Protein AF-A0A6B3IC01-F1 (afdb_monomer_lite)

Secondary structure (DSSP, 8-state):
------------SSHHHHHHHHHHHHHHHHHHHHHHT---EEEE---GGG--S--EEEE---TT-S-------

Radius of gyration: 14.09 Å; chains: 1; bounding box: 31×36×33 Å

Sequence (73 aa):
REFQMKDSYSFDTTDEGLAHSYALHRAAYIKIFERLGLDHRIVSAVSGAMGGSASEEFLAPAAAGEDTFADCP

pLDDT: mean 91.59, std 9.5, range [60.12, 98.38]

Foldseek 3Di:
DDDDDDDDDDDDPDPVRVVVVVVVVVVVVVVVCVVVVFDWDWAWDDCPPVDDDGDIDIDGDDPPDPDDDDDDD

Structure (mmCIF, N/CA/C/O backbone):
data_AF-A0A6B3IC01-F1
#
_entry.id   AF-A0A6B3IC01-F1
#
loop_
_atom_site.group_PDB
_atom_site.id
_atom_site.type_symbol
_atom_site.label_atom_id
_atom_site.label_alt_id
_atom_site.label_comp_id
_atom_site.label_asym_id
_atom_site.label_entity_id
_atom_site.label_seq_id
_atom_site.pdbx_PDB_ins_code
_atom_site.Cartn_x
_atom_site.Cartn_y
_atom_site.Cartn_z
_atom_site.occupancy
_atom_site.B_iso_or_equiv
_atom_site.auth_seq_id
_atom_site.auth_comp_id
_atom_site.auth_asym_id
_atom_site.auth_atom_id
_atom_site.pdbx_PDB_model_num
ATOM 1 N N . ARG A 1 1 ? 8.353 20.954 -3.342 1.00 78.50 1 ARG A N 1
ATOM 2 C CA . ARG A 1 1 ? 8.080 19.744 -4.155 1.00 78.50 1 ARG A CA 1
ATOM 3 C C 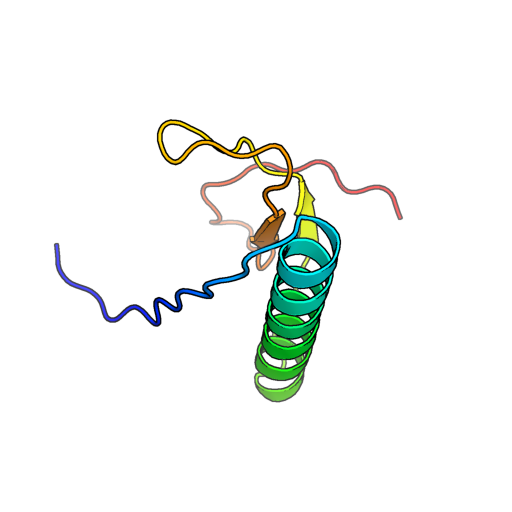. ARG A 1 1 ? 6.589 19.475 -4.028 1.00 78.50 1 ARG A C 1
ATOM 5 O O . ARG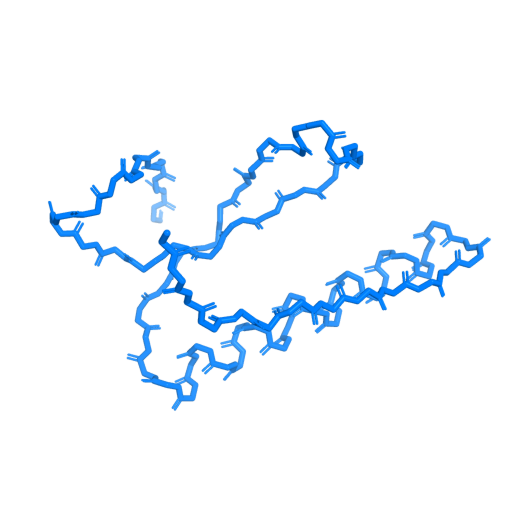 A 1 1 ? 6.091 19.635 -2.923 1.00 78.50 1 ARG A O 1
ATOM 12 N N . GLU A 1 2 ? 5.903 19.152 -5.117 1.00 94.88 2 GLU A N 1
ATOM 13 C CA . GLU A 1 2 ? 4.445 18.986 -5.162 1.00 94.88 2 GLU A CA 1
ATOM 14 C C . GLU A 1 2 ? 4.119 17.723 -5.959 1.00 94.88 2 GLU A C 1
ATOM 16 O O . GLU A 1 2 ? 4.767 17.461 -6.973 1.00 94.88 2 GLU A O 1
ATOM 21 N N . PHE A 1 3 ? 3.166 16.929 -5.476 1.00 96.50 3 PHE A N 1
ATOM 22 C CA . PHE A 1 3 ? 2.670 15.729 -6.142 1.00 96.50 3 PHE A CA 1
ATOM 23 C C . PHE A 1 3 ? 1.257 15.400 -5.645 1.00 96.50 3 PHE A C 1
ATOM 25 O O . PHE A 1 3 ? 0.858 15.830 -4.562 1.00 96.50 3 PHE A O 1
ATOM 32 N N . GLN A 1 4 ? 0.497 14.645 -6.439 1.00 96.75 4 GLN A N 1
ATOM 33 C CA . GLN A 1 4 ? -0.834 14.175 -6.056 1.00 96.75 4 GLN A CA 1
ATOM 34 C C . GLN A 1 4 ? -0.725 12.896 -5.227 1.00 96.75 4 GLN A C 1
ATOM 36 O O . GLN A 1 4 ? 0.011 11.979 -5.588 1.00 96.75 4 GLN A O 1
ATOM 41 N N . MET A 1 5 ? -1.490 12.819 -4.141 1.00 97.00 5 MET A N 1
ATOM 42 C CA . MET A 1 5 ? -1.557 11.647 -3.274 1.00 97.00 5 MET A CA 1
ATOM 43 C C . MET A 1 5 ? -3.019 11.301 -2.996 1.00 97.00 5 MET A C 1
ATOM 45 O O . MET A 1 5 ? -3.848 12.191 -2.828 1.00 97.00 5 MET A O 1
ATOM 49 N N . LYS A 1 6 ? -3.326 10.001 -2.941 1.00 97.38 6 LYS A N 1
ATOM 50 C CA . LYS A 1 6 ? -4.599 9.495 -2.425 1.00 97.38 6 LYS A CA 1
ATOM 51 C C . LYS A 1 6 ? -4.400 8.998 -0.999 1.00 97.38 6 LYS A C 1
ATOM 53 O O . LYS A 1 6 ? -4.012 7.848 -0.793 1.00 97.38 6 LYS A O 1
ATOM 58 N N . ASP A 1 7 ? -4.750 9.814 -0.026 1.00 96.12 7 ASP A N 1
ATOM 59 C CA . ASP A 1 7 ? -4.855 9.437 1.377 1.00 96.12 7 ASP A CA 1
ATOM 60 C C . ASP A 1 7 ? -6.263 8.914 1.708 1.00 96.12 7 ASP A C 1
ATOM 62 O O . ASP A 1 7 ? -7.249 9.196 1.029 1.00 96.12 7 ASP A O 1
ATOM 66 N N . SER A 1 8 ? -6.354 8.022 2.688 1.00 95.12 8 SER A N 1
ATOM 67 C CA . SER A 1 8 ? -7.629 7.508 3.185 1.00 95.12 8 SER A CA 1
ATOM 68 C C . SER A 1 8 ? -7.494 7.187 4.663 1.00 95.12 8 SER A C 1
ATOM 70 O O . SER A 1 8 ? -6.418 6.793 5.110 1.00 95.12 8 SER A O 1
ATOM 72 N N . TYR A 1 9 ? -8.582 7.374 5.402 1.00 95.75 9 TYR A N 1
ATOM 73 C CA . TYR A 1 9 ? -8.620 7.257 6.853 1.00 95.75 9 TYR A CA 1
ATOM 74 C C . TYR A 1 9 ? -9.869 6.463 7.241 1.00 95.75 9 TYR A C 1
ATOM 76 O O . TYR A 1 9 ? -10.975 6.819 6.825 1.00 95.75 9 TYR A O 1
ATOM 84 N N . SER A 1 10 ? -9.698 5.392 8.018 1.00 95.12 10 SER A N 1
ATOM 85 C CA . SER A 1 10 ? -10.796 4.632 8.624 1.00 95.12 10 SER A CA 1
ATOM 86 C C . SER A 1 10 ? -10.919 4.955 10.109 1.00 95.12 10 SER A C 1
ATOM 88 O O . SER A 1 10 ? -9.950 5.349 10.756 1.00 95.12 10 SER A O 1
ATOM 90 N N . PHE A 1 11 ? -12.125 4.787 10.646 1.00 96.38 11 PHE A N 1
ATOM 91 C CA . PHE A 1 11 ? -12.426 5.031 12.050 1.00 96.38 11 PHE A CA 1
ATOM 92 C C . PHE A 1 11 ? -13.250 3.865 12.574 1.00 96.38 11 PHE A C 1
ATOM 94 O O . PHE A 1 11 ? -14.380 3.655 12.137 1.00 96.38 11 PHE A O 1
ATOM 101 N N . ASP A 1 12 ? -12.681 3.132 13.522 1.00 96.62 12 ASP A N 1
ATOM 102 C CA . ASP A 1 12 ? -13.268 1.928 14.093 1.00 96.62 12 ASP A CA 1
ATOM 103 C C . ASP A 1 12 ? -13.251 2.024 15.622 1.00 96.62 12 ASP A C 1
ATOM 105 O O . ASP A 1 12 ? -12.333 2.589 16.215 1.00 96.62 12 ASP A O 1
ATOM 109 N N . THR A 1 13 ? -14.281 1.485 16.276 1.00 97.31 13 THR A N 1
ATOM 110 C CA . THR A 1 13 ? -14.412 1.516 17.746 1.00 97.31 13 THR A CA 1
ATOM 111 C C . THR A 1 13 ? -13.852 0.268 18.428 1.00 97.31 13 THR A C 1
ATOM 113 O O . THR A 1 13 ? -13.933 0.152 19.648 1.00 97.31 13 THR A O 1
ATOM 116 N N . THR A 1 14 ? -13.362 -0.694 17.644 1.00 97.06 14 THR A N 1
ATOM 117 C CA . THR A 1 14 ? -12.841 -1.991 18.099 1.00 97.06 14 THR A CA 1
ATOM 118 C C . THR A 1 14 ? -11.636 -2.375 17.254 1.00 97.06 14 THR A C 1
ATOM 120 O O . THR A 1 14 ? -11.554 -1.975 16.087 1.00 97.06 14 THR A O 1
ATOM 123 N N . ASP A 1 15 ? -10.742 -3.184 17.815 1.00 93.88 15 ASP A N 1
ATOM 124 C CA . ASP A 1 15 ? -9.560 -3.674 17.105 1.00 93.88 15 ASP A CA 1
ATOM 125 C C . ASP A 1 15 ? -9.947 -4.606 15.945 1.00 93.88 15 ASP A C 1
ATOM 127 O O . ASP A 1 15 ? -9.322 -4.572 14.886 1.00 93.88 15 ASP A O 1
ATOM 131 N N . GLU A 1 16 ? -11.026 -5.385 16.085 1.00 96.38 16 GLU A N 1
ATOM 132 C CA . GLU A 1 16 ? -11.557 -6.227 15.008 1.00 96.38 16 GLU A CA 1
ATOM 133 C C . GLU A 1 16 ? -12.080 -5.389 13.834 1.00 96.38 16 GLU A C 1
ATOM 135 O O . GLU A 1 16 ? -11.862 -5.738 12.671 1.00 96.38 16 GLU A O 1
ATOM 140 N N . GLY A 1 17 ? -12.743 -4.266 14.131 1.00 97.56 17 GLY A N 1
ATOM 141 C CA . GLY A 1 17 ? -13.178 -3.298 13.123 1.00 97.56 17 GLY A CA 1
ATOM 142 C C . GLY A 1 17 ? -11.988 -2.692 12.383 1.00 97.56 17 GLY A C 1
ATOM 143 O O . GLY A 1 17 ? -11.946 -2.730 11.153 1.00 97.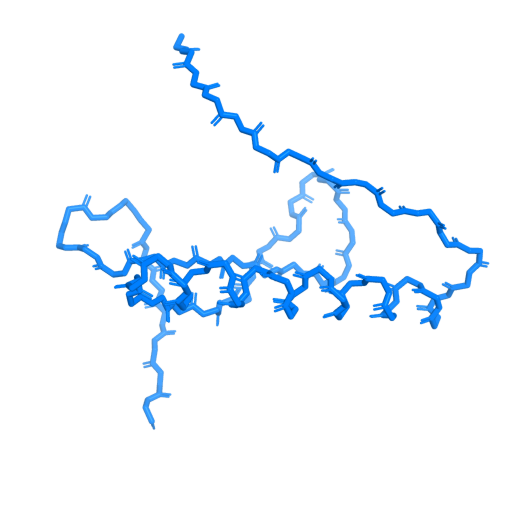56 17 GLY A O 1
ATOM 144 N N . LEU A 1 18 ? -10.970 -2.245 13.129 1.00 95.00 18 LEU A N 1
ATOM 145 C CA . LEU A 1 18 ? -9.727 -1.724 12.558 1.00 95.00 18 LEU A CA 1
ATOM 146 C C . LEU A 1 18 ? -9.058 -2.757 11.641 1.00 95.00 18 LEU A C 1
ATOM 148 O O . LEU A 1 18 ? -8.674 -2.427 10.518 1.00 95.00 18 LEU A O 1
ATOM 152 N N . ALA A 1 19 ? -8.957 -4.013 12.081 1.00 94.38 19 ALA A N 1
ATOM 153 C CA . ALA A 1 19 ? -8.384 -5.095 11.286 1.00 94.38 19 ALA A CA 1
ATOM 154 C C . ALA A 1 19 ? -9.181 -5.348 9.993 1.00 94.38 19 ALA A C 1
ATOM 156 O O . ALA A 1 19 ? -8.593 -5.552 8.927 1.00 94.38 19 ALA A O 1
ATOM 157 N N . HIS A 1 20 ? -10.514 -5.287 10.055 1.00 97.25 20 HIS A N 1
ATOM 158 C CA . HIS A 1 20 ? -11.370 -5.419 8.878 1.00 97.25 20 HIS A CA 1
ATOM 159 C C . HIS A 1 20 ? -11.194 -4.246 7.901 1.00 97.25 20 HIS A C 1
ATOM 161 O O . HIS A 1 20 ? -10.966 -4.470 6.710 1.00 97.25 20 HIS A O 1
ATOM 167 N N . SER A 1 21 ? -11.226 -3.005 8.391 1.00 97.31 21 SER A N 1
ATOM 168 C CA . SER A 1 21 ? -10.980 -1.800 7.591 1.00 97.31 21 SER A CA 1
ATOM 169 C C . SER A 1 21 ? -9.598 -1.819 6.935 1.00 97.31 21 SER A C 1
ATOM 171 O O . SER A 1 21 ? -9.465 -1.477 5.756 1.00 97.31 21 SER A O 1
ATOM 173 N N . TYR A 1 22 ? -8.572 -2.273 7.658 1.00 95.50 22 TYR A N 1
ATOM 174 C CA . TYR A 1 22 ? -7.222 -2.455 7.129 1.00 95.50 22 TYR A CA 1
ATOM 175 C C . TYR A 1 22 ? -7.194 -3.491 5.995 1.00 95.50 22 TYR A C 1
ATOM 177 O O . TYR A 1 22 ? -6.672 -3.219 4.913 1.00 95.50 22 TYR A O 1
ATOM 185 N N . ALA A 1 23 ? -7.830 -4.652 6.190 1.00 96.56 23 ALA A N 1
ATOM 186 C CA . ALA A 1 23 ? -7.917 -5.694 5.169 1.00 96.56 23 ALA A CA 1
ATOM 187 C C . ALA A 1 23 ? -8.652 -5.221 3.900 1.00 96.56 23 ALA A C 1
ATOM 189 O O . ALA A 1 23 ? -8.244 -5.564 2.786 1.00 96.56 23 ALA A O 1
ATOM 190 N N . LEU A 1 24 ? -9.697 -4.395 4.044 1.00 98.25 24 LEU A N 1
ATOM 191 C CA . LEU A 1 24 ? -10.395 -3.787 2.908 1.00 98.25 24 LEU A CA 1
ATOM 192 C C . LEU A 1 24 ? -9.493 -2.823 2.129 1.00 98.25 24 LEU A C 1
ATOM 194 O O . LEU A 1 24 ? -9.469 -2.886 0.898 1.00 98.25 24 LEU A O 1
ATOM 198 N N . HIS A 1 25 ? -8.721 -1.976 2.819 1.00 97.69 25 HIS A N 1
ATOM 199 C CA . HIS A 1 25 ? -7.736 -1.104 2.173 1.00 97.69 25 HIS A CA 1
ATOM 200 C C . HIS A 1 25 ? -6.689 -1.919 1.421 1.00 97.69 25 HIS A C 1
ATOM 202 O O . HIS A 1 25 ? -6.480 -1.694 0.229 1.00 97.69 25 HIS A O 1
ATOM 208 N N . ARG A 1 26 ? -6.098 -2.921 2.076 1.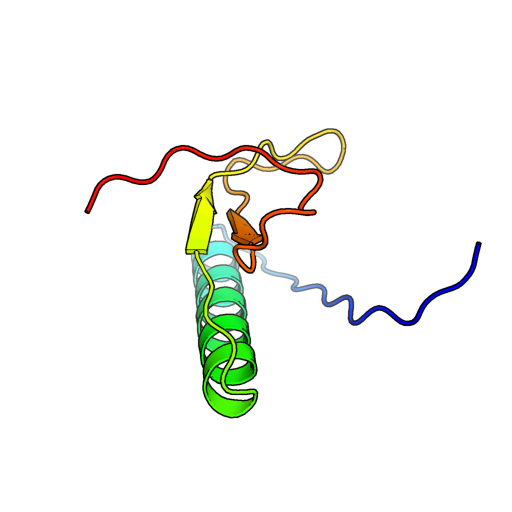00 97.25 26 ARG A N 1
ATOM 209 C CA . ARG A 1 26 ? -5.114 -3.814 1.462 1.00 97.25 26 ARG A CA 1
ATOM 210 C C . ARG A 1 26 ? -5.654 -4.452 0.180 1.00 97.25 26 ARG A C 1
ATOM 212 O O . ARG A 1 26 ? -5.027 -4.360 -0.873 1.00 97.25 26 ARG A O 1
ATOM 219 N N . ALA A 1 27 ? -6.853 -5.035 0.234 1.00 98.19 27 ALA A N 1
ATOM 220 C CA . ALA A 1 27 ? -7.494 -5.649 -0.928 1.00 98.19 27 ALA A CA 1
ATOM 221 C C . ALA A 1 27 ? -7.817 -4.638 -2.043 1.00 98.19 27 ALA A C 1
ATOM 223 O O . ALA A 1 27 ? -7.738 -4.975 -3.226 1.00 98.19 27 ALA A O 1
ATOM 224 N N . ALA A 1 28 ? -8.187 -3.404 -1.692 1.00 98.31 28 ALA A N 1
ATOM 225 C CA . ALA A 1 28 ? -8.435 -2.349 -2.666 1.00 98.31 28 ALA A CA 1
ATOM 226 C C . ALA A 1 28 ? -7.150 -1.936 -3.398 1.00 98.31 28 ALA A C 1
ATOM 228 O O . ALA A 1 28 ? -7.175 -1.813 -4.621 1.00 98.31 28 ALA A O 1
ATOM 229 N N . TYR A 1 29 ? -6.033 -1.772 -2.684 1.00 98.06 29 TYR A N 1
ATOM 230 C CA . TYR A 1 29 ? -4.744 -1.403 -3.280 1.00 98.06 29 TYR A CA 1
ATOM 231 C C . TYR A 1 29 ? -4.212 -2.494 -4.214 1.00 98.06 29 TYR A C 1
ATOM 233 O O . TYR A 1 29 ? -3.825 -2.172 -5.335 1.00 98.06 29 TYR A O 1
ATOM 241 N N . ILE A 1 30 ? -4.310 -3.772 -3.823 1.00 97.94 30 ILE A N 1
ATOM 242 C CA . ILE A 1 30 ? -3.988 -4.913 -4.701 1.00 97.94 30 ILE A CA 1
ATOM 243 C C . ILE A 1 30 ? -4.754 -4.799 -6.024 1.00 97.94 30 ILE A C 1
ATOM 245 O O . ILE A 1 30 ? -4.151 -4.737 -7.092 1.00 97.94 30 ILE A O 1
ATOM 249 N N . LYS A 1 31 ? -6.085 -4.659 -5.957 1.00 98.38 31 LYS A N 1
ATOM 250 C CA . LYS A 1 31 ? -6.934 -4.531 -7.154 1.00 98.38 31 LYS A CA 1
ATOM 251 C C . LYS A 1 31 ? -6.601 -3.297 -7.988 1.0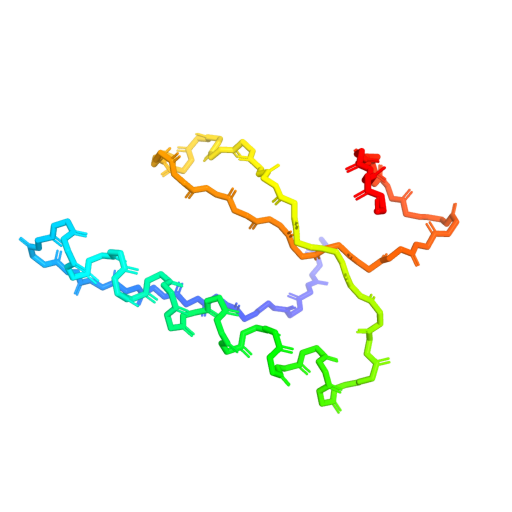0 98.38 31 LYS A C 1
ATOM 253 O O . LYS A 1 31 ? -6.740 -3.331 -9.207 1.00 98.38 31 LYS A O 1
ATOM 258 N N . ILE A 1 32 ? -6.228 -2.182 -7.357 1.00 98.12 32 ILE A N 1
ATOM 259 C CA . ILE A 1 32 ? -5.821 -0.964 -8.067 1.00 98.12 32 ILE A CA 1
ATOM 260 C C . ILE A 1 32 ? -4.552 -1.240 -8.875 1.00 98.12 32 ILE A C 1
ATOM 262 O O . ILE A 1 32 ? -4.547 -0.977 -10.076 1.00 98.12 32 ILE A O 1
ATOM 266 N N . PHE A 1 33 ? -3.513 -1.804 -8.259 1.00 97.81 33 PHE A N 1
ATOM 267 C CA . PHE A 1 33 ? -2.248 -2.073 -8.943 1.00 97.81 33 PHE A CA 1
ATOM 268 C C . PHE A 1 33 ? -2.372 -3.169 -10.007 1.00 97.81 33 PHE A C 1
ATOM 270 O O . PHE A 1 33 ? -1.837 -3.000 -11.101 1.00 97.81 33 PHE A O 1
ATOM 277 N N . GLU A 1 34 ? -3.168 -4.214 -9.763 1.00 97.31 34 GLU A N 1
ATOM 278 C CA . GLU A 1 34 ? -3.517 -5.225 -10.773 1.00 97.31 34 GLU A CA 1
ATOM 279 C C . GLU A 1 34 ? -4.214 -4.600 -11.989 1.00 97.31 34 GLU A C 1
ATOM 281 O O . GLU A 1 34 ? -3.842 -4.865 -13.130 1.00 97.31 34 GLU A O 1
ATOM 286 N N . ARG A 1 35 ? -5.198 -3.716 -11.767 1.00 98.25 35 ARG A N 1
ATOM 287 C CA . ARG A 1 35 ? -5.903 -3.012 -12.853 1.00 98.25 35 ARG A CA 1
ATOM 288 C C . ARG A 1 35 ? -5.003 -2.059 -13.633 1.00 98.25 35 ARG A C 1
ATOM 290 O O . ARG A 1 35 ? -5.275 -1.807 -14.804 1.00 98.25 35 ARG A O 1
ATOM 297 N N . LEU A 1 36 ? -3.977 -1.513 -12.987 1.00 97.56 36 LEU A N 1
ATOM 298 C CA . LEU A 1 36 ? -2.957 -0.684 -13.627 1.00 97.56 36 LEU A CA 1
ATOM 299 C C . LEU A 1 36 ? -1.882 -1.520 -14.343 1.00 97.56 36 LEU A C 1
ATOM 301 O O . LEU A 1 36 ? -1.078 -0.948 -15.074 1.00 97.56 36 LEU A O 1
ATOM 305 N N . GLY A 1 37 ? -1.866 -2.846 -14.162 1.00 96.94 37 GLY A N 1
ATOM 306 C CA . GLY A 1 37 ? -0.850 -3.733 -14.730 1.00 96.94 37 GLY A CA 1
ATOM 307 C C . GLY A 1 37 ? 0.531 -3.571 -14.089 1.00 96.94 37 GLY A C 1
ATOM 308 O O . GLY A 1 37 ? 1.537 -3.807 -14.754 1.00 96.94 37 GLY A O 1
ATOM 309 N N . LEU A 1 38 ? 0.591 -3.131 -12.828 1.00 95.69 38 LEU A N 1
ATOM 310 C CA . LEU A 1 38 ? 1.844 -2.915 -12.107 1.00 95.69 38 LEU A CA 1
ATOM 311 C C . LEU A 1 38 ? 2.284 -4.183 -11.370 1.00 95.69 38 LEU A C 1
ATOM 313 O O . LEU A 1 38 ? 1.549 -4.710 -10.528 1.00 95.69 38 LEU A O 1
ATOM 317 N N . ASP A 1 39 ? 3.514 -4.624 -11.644 1.00 94.25 39 ASP A N 1
ATOM 318 C CA . ASP A 1 39 ? 4.193 -5.584 -10.776 1.00 94.25 39 ASP A CA 1
ATOM 319 C C . ASP A 1 39 ? 4.495 -4.909 -9.434 1.00 94.25 39 ASP A C 1
ATOM 321 O O . ASP A 1 39 ? 5.059 -3.813 -9.398 1.00 94.25 39 ASP A O 1
ATOM 325 N N . HIS A 1 40 ? 4.083 -5.538 -8.335 1.00 95.19 40 HIS A N 1
ATOM 326 C CA . HIS A 1 40 ? 4.257 -4.991 -6.995 1.00 95.19 40 HIS A CA 1
ATOM 327 C C . HIS A 1 40 ? 4.569 -6.077 -5.964 1.00 95.19 40 HIS A C 1
ATOM 329 O O . HIS A 1 40 ? 4.217 -7.249 -6.122 1.00 95.19 40 HIS A O 1
ATOM 335 N N . ARG A 1 41 ? 5.239 -5.678 -4.885 1.00 95.12 41 ARG A N 1
ATOM 336 C CA . ARG A 1 41 ? 5.513 -6.488 -3.695 1.00 95.12 41 ARG A CA 1
ATOM 337 C C . ARG A 1 41 ? 4.895 -5.799 -2.492 1.00 95.12 41 ARG A C 1
ATOM 339 O O . ARG A 1 41 ? 5.012 -4.584 -2.354 1.00 95.12 41 ARG A O 1
ATOM 346 N N . ILE A 1 42 ? 4.225 -6.574 -1.647 1.00 94.94 42 ILE A N 1
ATOM 347 C CA . ILE A 1 42 ? 3.681 -6.087 -0.379 1.00 94.94 42 ILE A CA 1
ATOM 348 C C . ILE A 1 42 ? 4.673 -6.489 0.698 1.00 94.94 42 ILE A C 1
ATOM 350 O O . ILE A 1 42 ? 4.902 -7.681 0.904 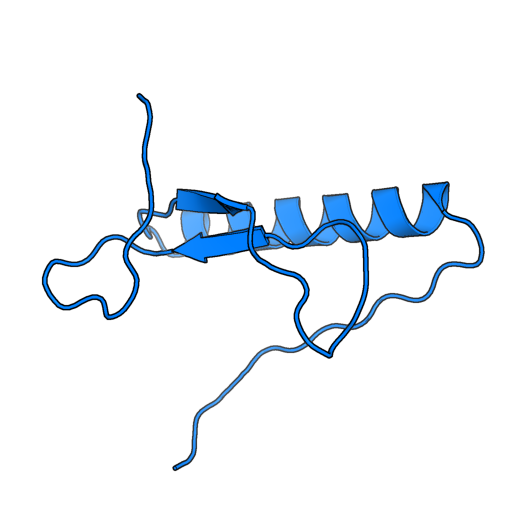1.00 94.94 42 ILE A O 1
ATOM 354 N N . VAL A 1 43 ? 5.277 -5.504 1.347 1.00 94.12 43 VAL A N 1
ATOM 355 C CA . VAL A 1 43 ? 6.329 -5.722 2.341 1.00 94.12 43 VAL A CA 1
ATOM 356 C C . VAL A 1 43 ? 5.907 -5.138 3.680 1.00 94.12 43 VAL A C 1
ATOM 358 O O . VAL A 1 43 ? 5.217 -4.122 3.734 1.00 94.12 43 VAL A O 1
ATOM 361 N N . SER A 1 44 ? 6.320 -5.780 4.773 1.00 91.38 44 SER A N 1
ATOM 362 C CA . SER A 1 44 ? 6.143 -5.205 6.106 1.00 91.38 44 SER A CA 1
ATOM 363 C C . SER A 1 44 ? 6.987 -3.941 6.221 1.00 91.38 44 SER A C 1
ATOM 365 O O . SER A 1 44 ? 8.179 -3.963 5.916 1.00 91.38 44 SER A O 1
ATOM 367 N N . ALA A 1 45 ? 6.384 -2.872 6.723 1.00 88.00 45 ALA A N 1
ATOM 368 C CA . ALA A 1 45 ? 7.031 -1.584 6.916 1.00 88.00 45 ALA A CA 1
ATOM 369 C C . ALA A 1 45 ? 7.065 -1.201 8.399 1.00 88.00 45 ALA A C 1
ATOM 371 O O . ALA A 1 45 ? 6.344 -1.753 9.234 1.00 88.00 45 ALA A O 1
ATOM 372 N N . VAL A 1 46 ? 7.920 -0.240 8.743 1.00 83.31 46 VAL A N 1
ATOM 373 C CA . VAL A 1 46 ? 7.984 0.309 10.101 1.00 83.31 46 VAL A CA 1
ATOM 374 C C . VAL A 1 46 ? 6.901 1.378 10.233 1.00 83.31 46 VAL A C 1
ATOM 376 O O . VAL A 1 46 ? 6.889 2.338 9.471 1.00 83.31 46 VAL A O 1
ATOM 379 N N . SER A 1 47 ? 6.017 1.270 11.228 1.00 72.12 47 SER A N 1
ATOM 380 C CA . SER A 1 47 ? 4.900 2.214 11.438 1.00 72.12 47 SER A CA 1
ATOM 381 C C . SER A 1 47 ? 5.327 3.658 11.772 1.00 72.12 47 SER A C 1
ATOM 383 O O . SER A 1 47 ? 4.495 4.563 11.845 1.00 72.12 47 SER A O 1
ATOM 385 N N . GLY A 1 48 ? 6.628 3.894 11.972 1.00 69.44 48 GLY A N 1
ATOM 386 C CA . GLY A 1 48 ? 7.221 5.215 12.170 1.00 69.44 48 GLY A CA 1
ATOM 387 C C . GLY A 1 48 ? 6.553 6.040 13.277 1.00 69.44 48 GLY A C 1
ATOM 388 O O . GLY A 1 48 ? 6.007 5.511 14.244 1.00 69.44 48 GLY A O 1
ATOM 389 N N . ALA A 1 49 ? 6.594 7.367 13.125 1.00 65.44 49 ALA A N 1
ATOM 390 C CA . ALA A 1 49 ? 5.987 8.319 14.062 1.00 65.44 49 ALA A CA 1
ATOM 391 C C . ALA A 1 49 ? 4.447 8.380 13.987 1.00 65.44 49 ALA A C 1
ATOM 393 O O . ALA A 1 49 ? 3.824 8.978 14.860 1.00 65.44 49 ALA A O 1
ATOM 394 N N . MET A 1 50 ? 3.837 7.766 12.964 1.00 65.06 50 MET A N 1
ATOM 395 C CA . MET A 1 50 ? 2.378 7.666 12.811 1.00 65.06 50 MET A CA 1
ATOM 396 C C . MET A 1 50 ? 1.763 6.656 13.796 1.00 65.06 50 MET A C 1
ATOM 398 O O . MET A 1 50 ? 0.563 6.710 14.055 1.00 65.06 50 MET A O 1
ATOM 402 N N . GLY A 1 51 ? 2.586 5.786 14.397 1.00 60.12 51 GLY A N 1
ATOM 403 C CA . GLY A 1 51 ? 2.149 4.784 15.368 1.00 60.12 51 GLY A CA 1
ATOM 404 C C . GLY A 1 51 ? 1.431 3.592 14.726 1.00 60.12 51 GLY A C 1
ATOM 405 O O . GLY A 1 51 ? 1.181 3.562 13.525 1.00 60.12 51 GLY A O 1
ATOM 406 N N . GLY A 1 52 ? 1.116 2.582 15.540 1.00 67.62 52 GLY A N 1
ATOM 407 C CA . GLY A 1 52 ? 0.436 1.354 15.107 1.00 67.62 52 GLY A CA 1
ATOM 408 C C . GLY A 1 52 ? 1.349 0.125 15.037 1.00 67.62 52 GLY A C 1
ATOM 409 O O . GLY A 1 52 ? 2.572 0.232 14.949 1.00 67.62 52 GLY A O 1
ATOM 410 N N . SER A 1 53 ? 0.745 -1.061 15.111 1.00 66.75 53 SER A N 1
ATOM 411 C CA . SER A 1 53 ? 1.441 -2.359 15.142 1.00 66.75 53 SER A CA 1
ATOM 412 C C . SER A 1 53 ? 1.556 -3.042 13.775 1.00 66.75 53 SER A C 1
ATOM 414 O O . SER A 1 53 ? 2.357 -3.962 13.637 1.00 66.75 53 SER A O 1
ATOM 416 N N . ALA A 1 54 ? 0.789 -2.597 12.774 1.00 81.56 54 ALA A N 1
ATOM 417 C CA . ALA A 1 54 ? 0.781 -3.154 11.426 1.00 81.56 54 ALA A CA 1
ATOM 418 C C . ALA A 1 54 ? 0.921 -2.036 10.385 1.00 81.56 54 ALA A C 1
ATOM 420 O O . ALA A 1 54 ? 0.098 -1.123 10.328 1.00 81.56 54 ALA A O 1
ATOM 421 N N . SER A 1 55 ? 1.965 -2.126 9.565 1.00 90.75 55 SER A N 1
ATOM 422 C CA . SER A 1 55 ? 2.225 -1.227 8.443 1.00 90.75 55 SER A CA 1
ATOM 423 C C . SER A 1 55 ? 2.757 -2.049 7.272 1.00 90.75 55 SER A C 1
ATOM 425 O O . SER A 1 55 ? 3.604 -2.925 7.457 1.00 90.75 55 SER A O 1
ATOM 427 N N . GLU A 1 56 ? 2.240 -1.784 6.076 1.00 94.12 56 GLU A N 1
ATOM 428 C CA . GLU A 1 56 ? 2.635 -2.452 4.837 1.00 94.12 56 GLU A CA 1
ATOM 429 C C . GLU A 1 56 ? 2.918 -1.394 3.769 1.00 94.12 56 GLU A C 1
ATOM 431 O O . GLU A 1 56 ? 2.189 -0.407 3.646 1.00 94.12 56 GLU A O 1
ATOM 436 N N . GLU A 1 57 ? 3.948 -1.635 2.966 1.00 94.81 57 GLU A N 1
ATOM 437 C CA . GLU A 1 57 ? 4.273 -0.849 1.779 1.00 94.81 57 GLU A CA 1
ATOM 438 C C . GLU A 1 57 ? 4.058 -1.678 0.514 1.00 94.81 57 GLU A C 1
ATOM 440 O O . GLU A 1 57 ? 4.301 -2.885 0.481 1.00 94.81 57 GLU A O 1
ATOM 445 N N . PHE A 1 58 ? 3.597 -1.008 -0.541 1.00 95.56 58 PHE A N 1
ATOM 446 C CA . PHE A 1 58 ? 3.422 -1.584 -1.869 1.00 95.56 58 PHE A CA 1
ATOM 447 C C . PHE A 1 58 ? 4.524 -1.040 -2.774 1.00 95.56 58 PHE A C 1
ATOM 449 O O . PHE A 1 58 ? 4.450 0.102 -3.230 1.00 95.56 58 PHE A O 1
ATOM 456 N N . LEU A 1 59 ? 5.545 -1.854 -3.024 1.00 95.62 59 LEU A N 1
ATOM 457 C CA . LEU A 1 59 ? 6.726 -1.463 -3.786 1.00 95.62 59 LEU A CA 1
ATOM 458 C C . LEU A 1 59 ? 6.641 -2.007 -5.210 1.00 95.62 59 LEU A C 1
ATOM 460 O O . LEU A 1 59 ? 6.445 -3.204 -5.403 1.00 95.62 59 LEU A O 1
ATOM 464 N N . ALA A 1 60 ? 6.816 -1.140 -6.207 1.00 95.06 60 ALA A N 1
ATOM 465 C CA . ALA A 1 60 ? 6.962 -1.542 -7.604 1.00 95.06 60 ALA A CA 1
ATOM 466 C C . ALA A 1 60 ? 8.458 -1.742 -7.918 1.00 95.06 60 ALA A C 1
ATOM 468 O O . ALA A 1 60 ? 9.204 -0.757 -7.891 1.00 95.06 60 ALA A O 1
ATOM 469 N N . PRO A 1 61 ? 8.934 -2.973 -8.196 1.00 94.06 61 PRO A N 1
ATOM 470 C CA . PRO A 1 61 ? 10.356 -3.220 -8.410 1.00 94.06 61 PRO A CA 1
ATOM 471 C C . PRO A 1 61 ? 10.904 -2.443 -9.613 1.00 94.06 61 PRO A C 1
ATOM 473 O O . PRO A 1 61 ? 10.422 -2.577 -10.738 1.00 94.06 61 PRO A O 1
ATOM 476 N N . ALA A 1 62 ? 11.953 -1.654 -9.389 1.00 94.31 62 ALA A N 1
ATOM 477 C CA . ALA A 1 62 ? 12.650 -0.915 -10.434 1.00 94.31 62 ALA A CA 1
ATOM 478 C C . ALA A 1 62 ? 14.143 -0.807 -10.104 1.00 94.31 62 ALA A C 1
ATOM 480 O O . ALA A 1 62 ? 14.509 -0.562 -8.960 1.00 94.31 62 ALA A O 1
ATOM 481 N N . ALA A 1 63 ? 15.015 -0.923 -11.111 1.00 94.19 63 ALA A N 1
ATOM 482 C CA . ALA A 1 63 ? 16.469 -0.816 -10.916 1.00 94.19 63 ALA A CA 1
ATOM 483 C C . ALA A 1 63 ? 16.918 0.558 -10.379 1.00 94.19 63 ALA A C 1
ATOM 485 O O . ALA A 1 63 ? 17.986 0.669 -9.790 1.00 94.19 63 ALA A O 1
ATOM 486 N N . ALA A 1 64 ? 16.104 1.594 -10.600 1.00 95.62 64 ALA A N 1
ATOM 487 C CA . ALA A 1 64 ? 16.314 2.946 -10.087 1.00 95.62 64 ALA A CA 1
ATOM 488 C C . ALA A 1 64 ? 15.505 3.240 -8.807 1.00 95.62 64 ALA A C 1
ATOM 490 O O . ALA A 1 64 ? 15.402 4.401 -8.420 1.00 95.62 64 ALA A O 1
ATOM 491 N N . GLY A 1 65 ? 14.880 2.225 -8.198 1.00 93.50 65 GLY A N 1
ATOM 492 C CA . GLY A 1 65 ? 14.131 2.379 -6.953 1.00 93.50 65 GLY A CA 1
ATOM 493 C C . GLY A 1 65 ? 15.037 2.817 -5.803 1.00 93.50 65 GLY A C 1
ATOM 494 O O . GLY A 1 65 ? 16.193 2.403 -5.724 1.00 93.50 65 GLY A O 1
ATOM 495 N N . GLU A 1 66 ? 14.512 3.670 -4.926 1.00 95.00 66 GLU A N 1
ATOM 496 C CA . GLU A 1 66 ? 15.250 4.173 -3.759 1.00 95.00 66 GLU A CA 1
ATOM 497 C C . GLU A 1 66 ? 15.209 3.183 -2.580 1.00 95.00 66 GLU A C 1
ATOM 499 O O . GLU A 1 66 ? 16.131 3.161 -1.763 1.00 95.00 66 GLU A O 1
ATOM 504 N N . ASP A 1 67 ? 14.184 2.325 -2.527 1.00 93.00 67 ASP A N 1
ATOM 505 C CA . ASP A 1 67 ? 13.985 1.344 -1.461 1.00 93.00 67 ASP A CA 1
ATOM 506 C C . ASP A 1 67 ? 14.679 0.006 -1.747 1.00 93.00 67 ASP A C 1
ATOM 508 O O . ASP A 1 67 ? 14.725 -0.486 -2.876 1.00 93.00 67 ASP A O 1
ATOM 512 N N . THR A 1 68 ? 15.178 -0.627 -0.683 1.00 92.56 68 THR A N 1
ATOM 513 C CA . THR A 1 68 ? 15.683 -2.006 -0.701 1.00 92.56 68 THR A CA 1
ATOM 514 C C . THR A 1 68 ? 14.793 -2.869 0.182 1.00 92.56 68 THR A C 1
ATOM 516 O O . THR A 1 68 ? 14.598 -2.556 1.354 1.00 92.56 68 THR A O 1
ATOM 519 N N . PHE A 1 69 ? 14.292 -3.979 -0.355 1.00 91.75 69 PHE A N 1
ATOM 520 C CA . PHE A 1 69 ? 13.454 -4.927 0.377 1.00 91.75 69 PHE A CA 1
ATOM 521 C C . PHE A 1 69 ? 13.951 -6.364 0.188 1.00 91.75 69 PHE A C 1
ATOM 523 O O . PHE A 1 69 ? 14.614 -6.684 -0.800 1.00 91.75 69 PHE A O 1
ATOM 530 N N . ALA A 1 70 ? 13.643 -7.232 1.153 1.00 91.25 70 ALA A N 1
ATOM 531 C CA . ALA A 1 70 ? 13.903 -8.662 1.049 1.00 91.25 70 ALA A CA 1
ATOM 532 C C . ALA A 1 70 ? 12.695 -9.357 0.408 1.00 91.25 70 ALA A C 1
ATOM 534 O O . ALA A 1 70 ? 11.568 -9.173 0.864 1.00 91.25 70 ALA A O 1
ATOM 535 N N . ASP A 1 71 ? 12.942 -10.158 -0.626 1.00 86.56 71 ASP A N 1
ATOM 536 C CA . ASP A 1 71 ? 11.938 -10.981 -1.306 1.00 86.56 71 ASP A CA 1
ATOM 537 C C . ASP A 1 71 ? 12.331 -12.459 -1.160 1.00 86.56 71 ASP A C 1
ATOM 539 O O . ASP A 1 71 ? 13.500 -12.811 -1.346 1.00 86.56 71 ASP A O 1
ATOM 543 N N . CYS A 1 72 ? 11.376 -13.311 -0.784 1.00 84.31 72 CYS A N 1
ATOM 544 C CA . CYS A 1 72 ? 11.565 -14.755 -0.652 1.00 84.31 72 CYS A CA 1
ATOM 545 C C . CYS A 1 72 ? 10.502 -15.458 -1.517 1.00 84.31 72 CYS A C 1
ATOM 547 O O . CYS A 1 72 ? 9.328 -15.418 -1.140 1.00 84.31 72 CYS A O 1
ATOM 549 N N . PRO A 1 73 ? 10.891 -16.033 -2.670 1.00 69.44 73 PRO A N 1
ATOM 550 C CA . PRO A 1 73 ? 9.965 -16.630 -3.632 1.00 69.44 73 PRO A CA 1
ATOM 551 C C . PRO A 1 73 ? 9.370 -17.972 -3.185 1.00 69.44 73 PRO A C 1
ATOM 553 O O . PRO A 1 73 ? 10.027 -18.704 -2.408 1.00 69.44 73 PRO A O 1
#